Protein AF-A0A3S0DVM4-F1 (afdb_monomer_lite)

Structure (mmCIF, N/CA/C/O backbone):
data_AF-A0A3S0DVM4-F1
#
_entry.id   AF-A0A3S0DVM4-F1
#
loop_
_atom_site.group_PDB
_atom_site.id
_atom_site.type_symbol
_atom_site.label_atom_id
_atom_site.label_alt_id
_atom_site.label_comp_id
_atom_site.label_asym_id
_atom_site.label_entity_id
_atom_site.label_seq_id
_atom_site.pdbx_PDB_ins_code
_atom_site.Cartn_x
_atom_site.Cartn_y
_atom_site.Cartn_z
_atom_site.occupancy
_atom_site.B_iso_or_equiv
_atom_site.auth_seq_id
_atom_site.auth_comp_id
_atom_site.auth_asym_id
_atom_site.auth_atom_id
_atom_site.pdbx_PDB_model_num
ATOM 1 N N . MET A 1 1 ? -3.090 -34.078 31.262 1.00 52.06 1 MET A N 1
ATOM 2 C CA . MET A 1 1 ? -3.295 -32.691 30.788 1.00 52.06 1 MET A CA 1
ATOM 3 C C . MET A 1 1 ? -1.964 -31.958 30.829 1.00 52.06 1 MET A C 1
ATOM 5 O O . MET A 1 1 ? -1.206 -32.226 31.756 1.00 52.06 1 MET A O 1
ATOM 9 N N . PRO A 1 2 ? -1.652 -31.088 29.853 1.00 58.09 2 PRO A N 1
ATOM 10 C CA . PRO A 1 2 ? -0.469 -30.238 29.939 1.00 58.09 2 PRO A CA 1
ATOM 11 C C . PRO A 1 2 ? -0.528 -29.390 31.219 1.00 58.09 2 PRO A C 1
ATOM 13 O O . PRO A 1 2 ? -1.604 -28.948 31.618 1.00 58.09 2 PRO A O 1
ATOM 16 N N . GLY A 1 3 ? 0.613 -29.221 31.893 1.00 70.75 3 GLY A N 1
ATOM 17 C CA . GLY A 1 3 ? 0.676 -28.498 33.165 1.00 70.75 3 GLY A CA 1
ATOM 18 C C . GLY A 1 3 ? 0.187 -27.047 33.032 1.00 70.75 3 GLY A C 1
ATOM 19 O O . GLY A 1 3 ? 0.315 -26.465 31.952 1.00 70.75 3 GLY A O 1
ATOM 20 N N . PRO A 1 4 ? -0.329 -26.435 34.113 1.00 63.97 4 PRO A N 1
ATOM 21 C CA . PRO A 1 4 ? -1.021 -25.139 34.072 1.00 63.97 4 PRO A CA 1
ATOM 22 C C . PRO A 1 4 ? -0.189 -23.986 33.481 1.00 63.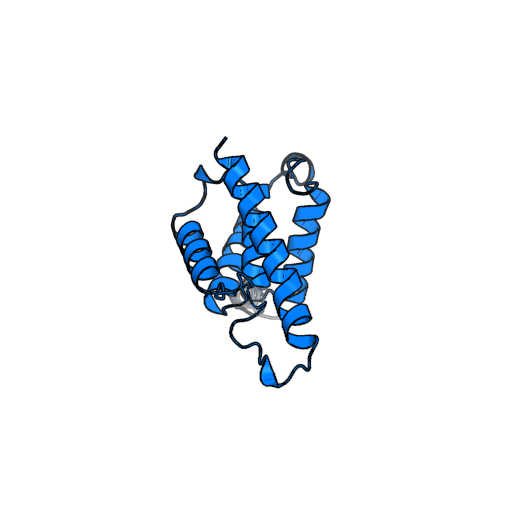97 4 PRO A C 1
ATOM 24 O O . PRO A 1 4 ? -0.753 -23.034 32.956 1.00 63.97 4 PRO A O 1
ATOM 27 N N . GLY A 1 5 ? 1.144 -24.088 33.475 1.00 77.00 5 GLY A N 1
ATOM 28 C CA . GLY A 1 5 ? 2.029 -23.093 32.857 1.00 77.00 5 GLY A CA 1
ATOM 29 C C . GLY A 1 5 ? 2.385 -23.338 31.385 1.00 77.00 5 GLY A C 1
ATOM 30 O O . GLY A 1 5 ? 3.075 -22.507 30.798 1.00 77.00 5 GLY A O 1
ATOM 31 N N . LEU A 1 6 ? 1.993 -24.466 30.782 1.00 78.19 6 LEU A N 1
ATOM 32 C CA . LEU A 1 6 ? 2.368 -24.791 29.399 1.00 78.19 6 LEU A CA 1
ATOM 33 C C . LEU A 1 6 ? 1.533 -23.992 28.395 1.00 78.19 6 LEU A C 1
ATOM 35 O O . LEU A 1 6 ? 2.090 -23.460 27.445 1.00 78.19 6 LEU A O 1
ATOM 39 N N . VAL A 1 7 ? 0.224 -23.865 28.631 1.00 74.12 7 VAL A N 1
ATOM 40 C CA . VAL A 1 7 ? -0.685 -23.083 27.775 1.00 74.12 7 VAL A CA 1
ATOM 41 C C . VAL A 1 7 ? -0.303 -21.602 27.803 1.00 74.12 7 VAL A C 1
ATOM 43 O O . VAL A 1 7 ? -0.173 -20.974 26.757 1.00 74.12 7 VAL A O 1
ATOM 46 N N . GLU A 1 8 ? -0.009 -21.062 28.988 1.00 77.12 8 GLU A N 1
ATOM 47 C CA . GLU A 1 8 ? 0.449 -19.677 29.134 1.00 77.12 8 GLU A CA 1
ATOM 48 C C . GLU A 1 8 ? 1.759 -19.414 28.372 1.00 77.12 8 GLU A C 1
ATOM 50 O O . GLU A 1 8 ? 1.900 -18.394 27.699 1.00 77.12 8 GLU A O 1
ATOM 55 N N . ARG A 1 9 ? 2.719 -20.346 28.432 1.00 80.06 9 ARG A N 1
ATOM 56 C CA . ARG A 1 9 ? 3.974 -20.238 27.672 1.00 80.06 9 ARG A CA 1
ATOM 57 C C . ARG A 1 9 ? 3.759 -20.442 26.182 1.00 80.06 9 ARG A C 1
ATOM 59 O O . ARG A 1 9 ? 4.394 -19.738 25.406 1.00 80.06 9 ARG A O 1
ATOM 66 N N . ALA A 1 10 ? 2.862 -21.344 25.787 1.00 76.25 10 ALA A N 1
ATOM 67 C CA . ALA A 1 10 ? 2.524 -21.588 24.392 1.00 76.25 10 ALA A CA 1
ATOM 68 C C . ALA A 1 10 ? 2.063 -20.289 23.724 1.00 76.25 10 ALA A C 1
ATOM 70 O O . ALA A 1 10 ? 2.654 -19.917 22.716 1.00 76.25 10 ALA A O 1
ATOM 71 N N . HIS A 1 11 ? 1.167 -19.513 24.347 1.00 68.38 11 HIS A N 1
ATOM 72 C CA . HIS A 1 11 ? 0.736 -18.190 23.856 1.00 68.38 11 HIS A CA 1
ATOM 73 C C . HIS A 1 11 ? 1.858 -17.146 23.700 1.00 68.38 11 HIS A C 1
ATOM 75 O O . HIS A 1 11 ? 1.673 -16.141 23.014 1.00 68.38 11 HIS A O 1
ATOM 81 N N . ARG A 1 12 ? 3.029 -17.368 24.307 1.00 68.12 12 ARG A N 1
ATOM 82 C CA . ARG A 1 12 ? 4.223 -16.522 24.139 1.00 68.12 12 ARG A CA 1
ATOM 83 C C . ARG A 1 12 ? 5.145 -17.006 23.016 1.00 68.12 12 ARG A C 1
ATOM 85 O O . ARG A 1 12 ? 6.099 -16.311 22.678 1.00 68.12 12 ARG A O 1
ATOM 92 N N . THR A 1 13 ? 4.889 -18.183 22.449 1.00 63.53 13 THR A N 1
ATOM 93 C CA . THR A 1 13 ? 5.658 -18.740 21.331 1.00 63.53 13 THR A CA 1
ATOM 94 C C . THR A 1 13 ? 5.077 -18.333 19.983 1.00 63.53 13 THR A C 1
ATOM 96 O O . THR A 1 13 ? 3.887 -18.041 19.855 1.00 63.53 13 THR A O 1
ATOM 99 N N . PHE A 1 14 ? 5.927 -18.375 18.956 1.00 55.72 14 PHE A N 1
ATOM 100 C CA . PHE A 1 14 ? 5.541 -18.117 17.574 1.00 55.72 14 PHE A CA 1
ATOM 101 C C . PHE A 1 14 ? 4.368 -19.005 17.101 1.00 55.72 14 PHE A C 1
ATOM 103 O O . PHE A 1 14 ? 3.487 -18.531 16.398 1.00 55.72 14 PHE A O 1
ATOM 110 N N . ALA A 1 15 ? 4.292 -20.255 17.575 1.00 58.78 15 ALA A N 1
ATOM 111 C CA . ALA A 1 15 ? 3.276 -21.237 17.180 1.00 58.78 15 ALA A CA 1
ATOM 112 C C . ALA A 1 15 ? 1.832 -20.908 17.621 1.00 58.78 15 ALA A C 1
ATOM 114 O O . ALA A 1 15 ? 0.891 -21.487 17.089 1.00 58.78 15 ALA A O 1
ATOM 115 N N . PHE A 1 16 ? 1.647 -20.011 18.596 1.00 58.38 16 PHE A N 1
ATOM 116 C CA . PHE A 1 16 ? 0.327 -19.601 19.111 1.00 58.38 16 PHE A CA 1
ATOM 117 C C . PHE A 1 16 ? 0.101 -18.086 19.063 1.00 58.38 16 PHE A C 1
ATOM 119 O O . PHE A 1 16 ? -0.970 -17.611 19.453 1.00 58.38 16 PHE A O 1
ATOM 126 N N . ARG A 1 17 ? 1.078 -17.310 18.582 1.00 56.56 17 ARG A N 1
ATOM 127 C CA . ARG A 1 17 ? 0.801 -15.960 18.100 1.00 56.56 17 ARG A CA 1
ATOM 128 C C . ARG A 1 17 ? 0.103 -16.108 16.753 1.00 56.56 17 ARG A C 1
ATOM 130 O O . ARG A 1 17 ? 0.616 -16.794 15.876 1.00 56.56 17 ARG A O 1
ATOM 137 N N . ALA A 1 18 ? -1.060 -15.472 16.591 1.00 54.53 18 ALA A N 1
ATOM 138 C CA . ALA A 1 18 ? -1.596 -15.247 15.253 1.00 54.53 18 ALA A CA 1
ATOM 139 C C . ALA A 1 18 ? -0.464 -14.623 14.420 1.00 54.53 18 ALA A C 1
ATOM 141 O O . ALA A 1 18 ? 0.209 -13.728 14.952 1.00 54.53 18 ALA A O 1
ATOM 142 N N . PRO A 1 19 ? -0.192 -15.124 13.203 1.00 57.00 19 PRO A N 1
ATOM 143 C CA . PRO A 1 19 ? 0.933 -14.641 12.429 1.00 57.00 19 PRO A CA 1
ATOM 144 C C . PRO A 1 19 ? 0.835 -13.121 12.334 1.00 57.00 19 PRO A C 1
ATOM 146 O O . PRO A 1 19 ? -0.213 -12.578 11.980 1.00 57.00 19 PRO A O 1
ATOM 149 N N . GLY A 1 20 ? 1.898 -12.437 12.757 1.00 57.47 20 GLY A N 1
ATOM 150 C CA . GLY A 1 20 ? 1.983 -10.997 12.575 1.00 57.47 20 GLY A CA 1
ATOM 151 C C . GLY A 1 20 ? 1.955 -10.659 11.080 1.00 57.47 20 GLY A C 1
ATOM 152 O O . GLY A 1 20 ? 2.086 -11.556 10.244 1.00 57.47 20 GLY A O 1
ATOM 153 N N . PRO A 1 21 ? 1.849 -9.376 10.721 1.00 57.81 21 PRO A N 1
ATOM 154 C CA . PRO A 1 21 ? 1.922 -8.928 9.328 1.00 57.81 21 PRO A CA 1
ATOM 155 C C . PRO A 1 21 ? 3.153 -9.439 8.548 1.00 57.81 21 PRO A C 1
ATOM 157 O O . PRO A 1 21 ? 3.146 -9.454 7.326 1.00 57.81 21 PRO A O 1
ATOM 160 N N . ASP A 1 22 ? 4.198 -9.900 9.240 1.00 55.09 22 ASP A N 1
ATOM 161 C CA . ASP A 1 22 ? 5.391 -10.525 8.654 1.00 55.09 22 ASP A CA 1
ATOM 162 C C . ASP A 1 22 ? 5.111 -11.857 7.916 1.00 55.09 22 ASP A C 1
ATOM 164 O O . ASP A 1 22 ? 5.976 -12.360 7.205 1.00 55.09 22 ASP A O 1
ATOM 168 N N . TYR A 1 23 ? 3.917 -12.439 8.082 1.00 64.25 23 TYR A N 1
ATOM 169 C CA . TYR A 1 23 ? 3.472 -13.690 7.439 1.00 64.25 23 TYR A CA 1
ATOM 170 C C . TYR A 1 23 ? 2.428 -13.461 6.349 1.00 64.25 23 TYR A C 1
ATOM 172 O O . TYR A 1 23 ? 1.782 -14.403 5.887 1.00 64.25 23 TYR A O 1
ATOM 180 N N . LEU A 1 24 ? 2.221 -12.203 5.981 1.00 72.19 24 LEU A N 1
ATOM 181 C CA . LEU A 1 24 ? 1.256 -11.811 4.979 1.00 72.19 24 LEU A CA 1
ATOM 182 C C . LEU A 1 24 ? 1.863 -12.098 3.605 1.00 72.19 24 LEU A C 1
ATOM 184 O O . LEU A 1 24 ? 2.785 -11.413 3.162 1.00 72.19 24 LEU A O 1
ATOM 188 N N . ASP A 1 25 ? 1.393 -13.167 2.966 1.00 80.88 25 ASP A N 1
ATOM 189 C CA . ASP A 1 25 ? 1.788 -13.462 1.595 1.00 80.88 25 ASP A CA 1
ATOM 190 C C . ASP A 1 25 ? 1.200 -12.428 0.618 1.00 80.88 25 ASP A C 1
ATOM 192 O O . ASP A 1 25 ? 0.318 -11.631 0.956 1.00 80.88 25 ASP A O 1
ATOM 196 N N . ALA A 1 26 ? 1.717 -12.422 -0.611 1.00 84.38 26 ALA A N 1
ATOM 197 C CA . ALA A 1 26 ? 1.288 -11.478 -1.638 1.00 84.38 26 ALA A CA 1
ATOM 198 C C . ALA A 1 26 ? -0.226 -11.561 -1.905 1.00 84.38 26 ALA A C 1
ATOM 200 O O . ALA A 1 26 ? -0.882 -10.535 -2.059 1.00 84.38 26 ALA A O 1
ATOM 201 N N . ALA A 1 27 ? -0.807 -12.765 -1.903 1.00 86.00 27 ALA A N 1
ATOM 202 C CA . ALA A 1 27 ? -2.231 -12.960 -2.161 1.00 86.00 27 ALA A CA 1
ATOM 203 C C . ALA A 1 27 ? -3.108 -12.344 -1.057 1.00 86.00 27 ALA A C 1
ATOM 205 O O . ALA A 1 27 ? -4.100 -11.672 -1.347 1.00 86.00 27 ALA A O 1
ATOM 206 N N . ALA A 1 28 ? -2.726 -12.524 0.208 1.00 86.88 28 ALA A N 1
ATOM 207 C CA . ALA A 1 28 ? -3.374 -11.881 1.339 1.00 86.88 28 ALA A CA 1
ATOM 208 C C . ALA A 1 28 ? -3.227 -10.355 1.268 1.00 86.88 28 ALA A C 1
ATOM 210 O O . ALA A 1 28 ? -4.200 -9.643 1.530 1.00 86.88 28 ALA A O 1
ATOM 211 N N . ALA A 1 29 ? -2.053 -9.854 0.867 1.00 90.25 29 ALA A N 1
ATOM 212 C CA . ALA A 1 29 ? -1.810 -8.423 0.701 1.00 90.25 29 ALA A CA 1
ATOM 213 C C . ALA A 1 29 ? -2.746 -7.820 -0.348 1.00 90.25 29 ALA A C 1
ATOM 215 O O . ALA A 1 29 ? -3.472 -6.887 -0.012 1.00 90.25 29 ALA A O 1
ATOM 216 N N . TYR A 1 30 ? -2.828 -8.419 -1.541 1.00 92.31 30 TYR A N 1
ATOM 217 C CA . TYR A 1 30 ? -3.771 -8.008 -2.587 1.00 92.31 30 TYR A CA 1
ATOM 218 C C . TYR A 1 30 ? -5.224 -8.043 -2.106 1.00 92.31 30 TYR A C 1
ATOM 220 O O . TYR A 1 30 ? -6.007 -7.128 -2.354 1.00 92.31 30 TYR A O 1
ATOM 228 N N . SER A 1 31 ? -5.617 -9.092 -1.376 1.00 92.50 31 SER A N 1
ATOM 229 C CA . SER A 1 31 ? -6.977 -9.172 -0.839 1.00 92.50 31 SER A CA 1
ATOM 230 C C . SER A 1 31 ? -7.274 -8.022 0.127 1.00 92.50 31 SER A C 1
ATOM 232 O O . SER A 1 31 ? -8.385 -7.486 0.119 1.00 92.50 31 SER A O 1
ATOM 234 N N . ILE A 1 32 ? -6.314 -7.649 0.974 1.00 91.19 32 ILE A N 1
ATOM 235 C CA . ILE A 1 32 ? -6.461 -6.564 1.947 1.00 91.19 32 ILE A CA 1
ATOM 236 C C . ILE A 1 32 ? -6.508 -5.210 1.245 1.00 91.19 32 ILE A C 1
ATOM 238 O O . ILE A 1 32 ? -7.417 -4.423 1.522 1.00 91.19 32 ILE A O 1
ATOM 242 N N . THR A 1 33 ? -5.575 -4.943 0.332 1.00 95.25 33 THR A N 1
ATOM 243 C CA . THR A 1 33 ? -5.493 -3.667 -0.383 1.00 95.25 33 THR A CA 1
ATOM 244 C C . THR A 1 33 ? -6.748 -3.432 -1.211 1.00 95.25 33 THR A C 1
ATOM 246 O O . THR A 1 33 ? -7.409 -2.405 -1.048 1.00 95.25 33 THR A O 1
ATOM 249 N N . HIS A 1 34 ? -7.182 -4.425 -1.990 1.00 94.56 34 HIS A N 1
ATOM 250 C CA . HIS A 1 34 ? -8.429 -4.349 -2.745 1.00 94.56 34 HIS A CA 1
ATOM 251 C C . HIS A 1 34 ? -9.629 -4.114 -1.822 1.00 94.56 34 HIS A C 1
ATOM 253 O O . HIS A 1 34 ? -10.448 -3.236 -2.087 1.00 94.56 34 HIS A O 1
ATOM 259 N N . THR A 1 35 ? -9.727 -4.831 -0.699 1.00 94.25 35 THR A N 1
ATOM 260 C CA . THR A 1 35 ? -10.833 -4.635 0.253 1.00 94.25 35 THR A CA 1
ATOM 261 C C . THR A 1 35 ? -10.876 -3.200 0.785 1.00 94.25 35 THR A C 1
ATOM 263 O O . THR A 1 35 ? -11.945 -2.588 0.802 1.00 94.25 35 THR A O 1
ATOM 266 N N . ILE A 1 36 ? -9.731 -2.635 1.183 1.00 94.38 36 ILE A N 1
ATOM 267 C CA . ILE A 1 36 ? -9.639 -1.250 1.667 1.00 94.38 36 ILE A CA 1
ATOM 268 C C . ILE A 1 36 ? -10.057 -0.269 0.567 1.00 94.38 36 ILE A C 1
ATOM 270 O O . ILE A 1 36 ? -10.891 0.606 0.817 1.00 94.38 36 ILE A O 1
ATOM 274 N N . LEU A 1 37 ? -9.525 -0.419 -0.648 1.00 93.38 37 LEU A N 1
ATOM 275 C CA . LEU A 1 37 ? -9.824 0.469 -1.774 1.00 93.38 37 LEU A CA 1
ATOM 276 C C . LEU A 1 37 ? -11.307 0.417 -2.162 1.00 93.38 37 LEU A C 1
ATOM 278 O O . LEU A 1 37 ? -11.946 1.462 -2.254 1.00 93.38 37 LEU A O 1
ATOM 282 N N . TYR A 1 38 ? -11.905 -0.768 -2.297 1.00 93.44 38 TYR A N 1
ATOM 283 C CA . TYR A 1 38 ? -13.316 -0.886 -2.678 1.00 93.44 38 TYR A CA 1
ATOM 284 C C . TYR A 1 38 ? -14.279 -0.430 -1.576 1.00 93.44 38 TYR A C 1
ATOM 286 O O . TYR A 1 38 ? -15.244 0.282 -1.864 1.00 93.44 38 TYR A O 1
ATOM 294 N N . LEU A 1 39 ? -14.034 -0.788 -0.309 1.00 93.00 39 LEU A N 1
ATOM 295 C CA . LEU A 1 39 ? -14.909 -0.368 0.796 1.00 93.00 39 LEU A CA 1
ATOM 296 C C . LEU A 1 39 ? -14.858 1.142 1.033 1.00 93.00 39 LEU A C 1
ATOM 298 O O . LEU A 1 39 ? -15.874 1.746 1.383 1.00 93.00 39 LEU A O 1
ATOM 302 N N . SER A 1 40 ? -13.685 1.746 0.839 1.00 91.19 40 SER A N 1
ATOM 303 C CA . SER A 1 40 ? -13.496 3.190 0.974 1.00 91.19 40 SER A CA 1
ATOM 304 C C . SER A 1 40 ? -13.898 3.970 -0.270 1.00 91.19 40 SER A C 1
ATOM 306 O O . SER A 1 40 ? -13.846 5.196 -0.239 1.00 91.19 40 SER A O 1
ATOM 308 N N . ASP A 1 41 ? -14.287 3.295 -1.358 1.00 91.75 41 ASP A N 1
ATOM 309 C CA . ASP A 1 41 ? -14.542 3.940 -2.646 1.00 91.75 41 ASP A CA 1
ATOM 310 C C . ASP A 1 41 ? -13.346 4.788 -3.094 1.00 91.75 41 ASP A C 1
ATOM 312 O O . ASP A 1 41 ? -13.459 5.990 -3.337 1.00 91.75 41 ASP A O 1
ATOM 316 N N . PHE A 1 42 ? -12.172 4.150 -3.070 1.00 90.19 42 PHE A N 1
ATOM 317 C CA . PHE A 1 42 ? -10.868 4.743 -3.352 1.00 90.19 42 PHE A CA 1
ATOM 318 C C . PHE A 1 42 ? -10.609 6.019 -2.533 1.00 90.19 42 PHE A C 1
ATOM 320 O O . PHE A 1 42 ? -10.111 7.019 -3.041 1.00 90.19 42 PHE A O 1
ATOM 327 N N . GLY A 1 43 ? -10.972 5.989 -1.246 1.00 88.62 43 GLY A N 1
ATOM 328 C CA . GLY A 1 43 ? -10.795 7.106 -0.313 1.00 88.62 43 GLY A CA 1
ATOM 329 C C . GLY A 1 43 ? -11.943 8.114 -0.259 1.00 88.62 43 GLY A C 1
ATOM 330 O O . GLY A 1 43 ? -11.950 8.966 0.627 1.00 88.62 43 GLY A O 1
ATOM 331 N N . ARG A 1 44 ? -12.960 8.010 -1.126 1.00 89.25 44 ARG A N 1
ATOM 332 C CA . ARG A 1 44 ? -14.124 8.915 -1.101 1.00 89.25 44 ARG A CA 1
ATOM 333 C C . ARG A 1 44 ? -15.003 8.732 0.142 1.00 89.25 44 ARG A C 1
ATOM 335 O O . ARG A 1 44 ? -15.728 9.649 0.526 1.00 89.25 44 ARG A O 1
ATOM 342 N N . ARG A 1 45 ? -14.983 7.548 0.760 1.00 88.38 45 ARG A N 1
ATOM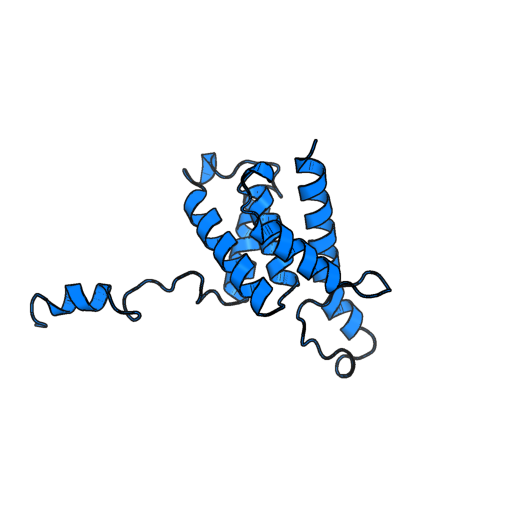 343 C CA . ARG A 1 45 ? -15.769 7.192 1.949 1.00 88.38 45 ARG A CA 1
ATOM 344 C C . ARG A 1 45 ? -14.847 6.802 3.112 1.00 88.38 45 ARG A C 1
ATOM 346 O O . ARG A 1 45 ? -14.063 5.864 2.974 1.00 88.38 45 ARG A O 1
ATOM 353 N N . PRO A 1 46 ? -14.960 7.453 4.287 1.00 86.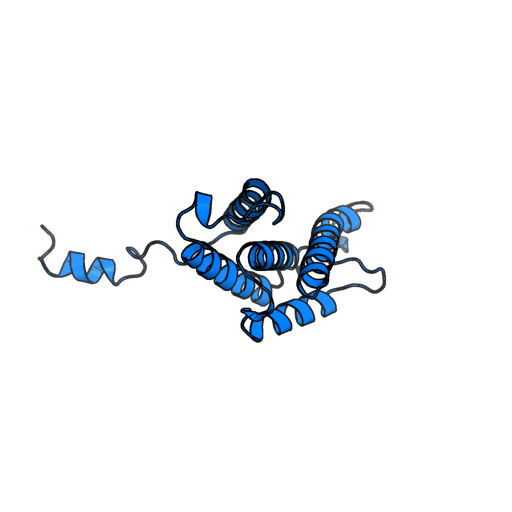69 46 PRO A N 1
ATOM 354 C CA . PRO A 1 46 ? -14.144 7.093 5.440 1.00 86.69 46 PRO A CA 1
ATOM 355 C C . PRO A 1 46 ? -14.531 5.706 5.968 1.00 86.69 46 PRO A C 1
ATOM 357 O O . PRO A 1 46 ? -15.710 5.403 6.153 1.00 86.69 46 PRO A O 1
ATOM 360 N N . LEU A 1 47 ? -13.530 4.877 6.272 1.00 87.62 47 LEU A N 1
ATOM 361 C CA . LEU A 1 47 ? -13.744 3.516 6.783 1.00 87.62 47 LEU A CA 1
ATOM 362 C C . LEU A 1 47 ? -14.010 3.455 8.291 1.00 87.62 47 LEU A C 1
ATOM 364 O O . LEU A 1 47 ? -14.616 2.498 8.767 1.00 87.62 47 LEU A O 1
ATOM 368 N N . GLY A 1 48 ? -13.593 4.476 9.046 1.00 84.06 48 GLY A N 1
ATOM 369 C CA . GLY A 1 48 ? -13.782 4.543 10.500 1.00 84.06 48 GLY A CA 1
ATOM 370 C C . GLY A 1 48 ? -15.228 4.284 10.949 1.00 84.06 48 GLY A C 1
ATOM 371 O O . GLY A 1 48 ? -15.431 3.410 11.786 1.00 84.06 48 GLY A O 1
ATOM 372 N N . PRO A 1 49 ? -16.241 4.957 10.369 1.00 82.88 49 PRO A N 1
ATOM 373 C CA . PRO A 1 49 ? -17.648 4.716 10.702 1.00 82.88 49 PRO A CA 1
ATOM 374 C C . PRO A 1 49 ? -18.151 3.301 10.385 1.00 82.88 49 PRO A C 1
ATOM 376 O O . PRO A 1 49 ? -19.049 2.814 11.063 1.00 82.88 49 PRO A O 1
ATOM 379 N N . VAL A 1 50 ? -17.584 2.639 9.370 1.00 80.25 50 VAL A N 1
ATOM 380 C CA . VAL A 1 50 ? -17.991 1.287 8.946 1.00 80.25 50 VAL A CA 1
ATOM 381 C C . VAL A 1 50 ? -17.351 0.215 9.831 1.00 80.25 50 VAL A C 1
ATOM 383 O O . VAL A 1 50 ? -17.985 -0.783 10.156 1.00 80.25 50 VAL A O 1
ATOM 386 N N . LEU A 1 51 ? -16.095 0.423 10.231 1.00 81.12 51 LEU A N 1
ATOM 387 C CA . LEU A 1 51 ? -15.279 -0.579 10.924 1.00 81.12 51 LEU A CA 1
ATOM 388 C C . LEU A 1 51 ? -15.120 -0.311 12.430 1.00 81.12 51 LEU A C 1
ATOM 390 O O . LEU A 1 51 ? -14.498 -1.100 13.139 1.00 81.12 51 LEU A O 1
ATOM 394 N N . GLY A 1 52 ? -15.624 0.819 12.929 1.00 83.25 52 GLY A N 1
ATOM 395 C CA . GLY A 1 52 ? -15.457 1.294 14.306 1.00 83.25 52 GLY A CA 1
ATOM 396 C C . GLY A 1 52 ? -14.058 1.846 14.613 1.00 83.25 52 GLY A C 1
ATOM 397 O O . GLY A 1 52 ? -13.927 2.830 15.337 1.00 83.25 52 GLY A O 1
ATOM 398 N N . SER A 1 53 ? -13.000 1.252 14.052 1.00 86.00 53 SER A N 1
ATOM 399 C CA . SER A 1 53 ? -11.624 1.752 14.127 1.00 86.00 53 SER A CA 1
ATOM 400 C C . SER A 1 53 ? -10.793 1.269 12.939 1.00 86.00 53 SER A C 1
ATOM 402 O O . SER A 1 53 ? -10.919 0.127 12.506 1.00 86.00 53 SER A O 1
ATOM 404 N N . VAL A 1 54 ? -9.892 2.127 12.455 1.00 91.94 54 VAL A N 1
ATOM 405 C CA . VAL A 1 54 ? -8.936 1.800 11.384 1.00 91.94 54 VAL A CA 1
ATOM 406 C C . VAL A 1 54 ? -7.523 1.515 11.898 1.00 91.94 54 VAL A C 1
ATOM 408 O O . VAL A 1 54 ? -6.663 1.150 11.108 1.00 91.94 54 VAL A O 1
ATOM 411 N N . ASN A 1 55 ? -7.261 1.630 13.204 1.00 90.25 55 ASN A N 1
ATOM 412 C CA . ASN A 1 55 ? -5.893 1.552 13.740 1.00 90.25 55 ASN A CA 1
ATOM 413 C C . ASN A 1 55 ? -5.217 0.211 13.436 1.00 90.25 55 ASN A C 1
ATOM 415 O O . ASN A 1 55 ? -4.074 0.186 13.004 1.00 90.25 55 ASN A O 1
ATOM 419 N N . ARG A 1 56 ? -5.952 -0.902 13.557 1.00 86.75 56 ARG A N 1
ATOM 420 C CA . ARG A 1 56 ? -5.411 -2.221 13.193 1.00 86.75 56 ARG A CA 1
ATOM 421 C C . ARG A 1 56 ? -5.105 -2.344 11.701 1.00 86.75 56 ARG A C 1
ATOM 423 O O . ARG A 1 56 ? -4.160 -3.033 11.345 1.00 86.75 56 ARG A O 1
ATOM 430 N N . LEU A 1 57 ? -5.899 -1.703 10.839 1.00 90.81 57 LEU A N 1
ATOM 431 C CA . LEU A 1 57 ? -5.621 -1.668 9.401 1.00 90.81 57 LEU A CA 1
ATOM 432 C C . LEU A 1 57 ? -4.397 -0.806 9.103 1.00 90.81 57 LEU A C 1
ATOM 434 O O . LEU A 1 57 ? -3.608 -1.174 8.246 1.00 90.81 57 LEU A O 1
ATOM 438 N N . ILE A 1 58 ? -4.212 0.298 9.830 1.00 93.38 58 ILE A N 1
ATOM 439 C CA . ILE A 1 58 ? -3.003 1.121 9.737 1.00 93.38 58 ILE A CA 1
ATOM 440 C C . ILE A 1 58 ? -1.773 0.299 10.123 1.00 93.38 58 ILE A C 1
ATOM 442 O O . ILE A 1 58 ? -0.839 0.249 9.335 1.00 93.38 58 ILE A O 1
ATOM 446 N N . ASP A 1 59 ? -1.794 -0.400 11.261 1.00 90.75 59 ASP A N 1
ATOM 447 C CA . ASP A 1 59 ? -0.667 -1.236 11.700 1.00 90.75 59 ASP A CA 1
ATOM 448 C C . ASP A 1 59 ? -0.337 -2.335 10.671 1.00 90.75 59 ASP A C 1
ATOM 450 O O . ASP A 1 59 ? 0.827 -2.609 10.376 1.00 90.75 59 ASP A O 1
ATOM 454 N N . LEU A 1 60 ? -1.376 -2.952 10.098 1.00 90.56 60 LEU A N 1
ATOM 455 C CA . LEU A 1 60 ? -1.253 -3.989 9.074 1.00 90.56 60 LEU A CA 1
ATOM 456 C C . LEU A 1 60 ? -0.658 -3.449 7.768 1.00 90.56 60 LEU A C 1
ATOM 458 O O . LEU A 1 60 ? 0.237 -4.065 7.187 1.00 90.56 60 LEU A O 1
ATOM 462 N N . VAL A 1 61 ? -1.149 -2.295 7.312 1.00 94.06 61 VAL A N 1
ATOM 463 C CA . VAL A 1 61 ? -0.663 -1.627 6.103 1.00 94.06 61 VAL A CA 1
ATOM 464 C C . VAL A 1 61 ? 0.762 -1.125 6.311 1.00 94.06 61 VAL A C 1
ATOM 466 O O . VAL A 1 61 ? 1.597 -1.350 5.443 1.00 94.06 61 VAL A O 1
ATOM 469 N N . ASP A 1 62 ? 1.087 -0.530 7.459 1.00 94.06 62 ASP A N 1
ATOM 470 C CA . ASP A 1 62 ? 2.439 -0.046 7.756 1.00 94.06 62 ASP A CA 1
ATOM 471 C C . ASP A 1 62 ? 3.459 -1.189 7.725 1.00 94.06 62 ASP A C 1
ATOM 473 O O . ASP A 1 62 ? 4.531 -1.061 7.128 1.00 94.06 62 ASP A O 1
ATOM 477 N N . ALA A 1 63 ? 3.112 -2.339 8.299 1.00 91.75 63 ALA A N 1
ATOM 478 C CA . ALA A 1 63 ? 3.973 -3.508 8.228 1.00 91.75 63 ALA A CA 1
ATOM 479 C C . ALA A 1 63 ? 4.086 -4.069 6.797 1.00 91.75 63 ALA A C 1
ATOM 481 O O . ALA A 1 63 ? 5.180 -4.446 6.379 1.00 91.75 63 ALA A O 1
ATOM 482 N N . SER A 1 64 ? 3.003 -4.037 6.013 1.00 92.38 64 SER A N 1
ATOM 483 C CA . SER A 1 64 ? 3.025 -4.415 4.590 1.00 92.38 64 SER A CA 1
ATOM 484 C C . SER A 1 64 ? 3.955 -3.504 3.779 1.00 92.38 64 SER A C 1
ATOM 486 O O . SER A 1 64 ? 4.784 -3.998 3.015 1.00 92.38 64 SER A O 1
ATOM 488 N N . VAL A 1 65 ? 3.908 -2.183 4.004 1.00 95.06 65 VAL A N 1
ATOM 489 C CA . VAL A 1 65 ? 4.824 -1.218 3.369 1.00 95.06 65 VAL A CA 1
ATOM 490 C C . VAL A 1 65 ? 6.275 -1.582 3.677 1.00 95.06 65 VAL A C 1
ATOM 492 O O . VAL A 1 65 ? 7.093 -1.642 2.763 1.00 95.06 65 VAL A O 1
ATOM 495 N N . VAL A 1 66 ? 6.614 -1.878 4.936 1.00 94.00 66 VAL A N 1
ATOM 496 C CA . VAL A 1 66 ? 7.984 -2.275 5.304 1.00 94.00 66 VAL A CA 1
ATOM 497 C C . VAL A 1 66 ? 8.396 -3.581 4.616 1.00 94.00 66 VAL A C 1
ATOM 499 O O . VAL A 1 66 ? 9.500 -3.656 4.070 1.00 94.00 66 VAL A O 1
ATOM 502 N N . THR A 1 67 ? 7.530 -4.594 4.603 1.00 91.56 67 THR A N 1
ATOM 503 C CA . THR A 1 67 ? 7.801 -5.896 3.973 1.00 91.56 67 THR A CA 1
ATOM 504 C C . THR A 1 67 ? 8.053 -5.763 2.471 1.00 91.56 67 THR A C 1
ATOM 506 O O . THR A 1 67 ? 9.066 -6.258 1.960 1.00 91.56 67 THR A O 1
ATOM 509 N N . PHE A 1 68 ? 7.185 -5.048 1.756 1.00 92.56 68 PHE A N 1
ATOM 510 C CA . PHE A 1 68 ? 7.281 -4.908 0.302 1.00 92.56 68 PHE A CA 1
ATOM 511 C C . PHE A 1 68 ? 8.356 -3.918 -0.136 1.00 92.56 68 PHE A C 1
ATOM 513 O O . PHE A 1 68 ? 9.034 -4.141 -1.139 1.00 92.56 68 PHE A O 1
ATOM 520 N N . TRP A 1 69 ? 8.631 -2.895 0.676 1.00 94.88 69 TRP A N 1
ATOM 521 C CA . TRP A 1 69 ? 9.779 -2.022 0.456 1.00 94.88 69 TRP A CA 1
ATOM 522 C C . TRP A 1 69 ? 11.104 -2.782 0.561 1.00 94.88 69 TRP A C 1
ATOM 524 O O . TRP A 1 69 ? 11.987 -2.617 -0.284 1.00 94.88 69 TRP A O 1
ATOM 534 N N . ARG A 1 70 ? 11.246 -3.656 1.566 1.00 92.62 70 ARG A N 1
ATOM 535 C CA . ARG A 1 70 ? 12.476 -4.435 1.770 1.00 92.62 70 ARG A CA 1
ATOM 536 C C . ARG A 1 70 ? 12.682 -5.526 0.724 1.00 92.62 70 ARG A C 1
ATOM 538 O O . ARG A 1 70 ? 13.825 -5.754 0.338 1.00 92.62 70 ARG A O 1
ATOM 545 N N . SER A 1 71 ? 11.611 -6.180 0.279 1.00 90.38 71 SER A N 1
ATOM 546 C CA . SER A 1 71 ? 11.676 -7.201 -0.779 1.00 90.38 71 SER A CA 1
ATOM 547 C C . SER A 1 71 ? 11.798 -6.608 -2.185 1.00 90.38 71 SER A C 1
ATOM 549 O O . SER A 1 71 ? 12.244 -7.296 -3.093 1.00 90.38 71 SER A O 1
ATOM 551 N N . GLY A 1 72 ? 11.476 -5.322 -2.373 1.00 92.56 72 GLY A N 1
ATOM 552 C CA . GLY A 1 72 ? 11.451 -4.709 -3.702 1.00 92.56 72 GLY A CA 1
ATOM 553 C C . GLY A 1 72 ? 10.221 -5.114 -4.515 1.00 92.56 72 GLY A C 1
ATOM 554 O O . GLY A 1 72 ? 10.280 -5.123 -5.742 1.00 92.56 72 GLY A O 1
ATOM 555 N N . HIS A 1 73 ? 9.119 -5.446 -3.840 1.00 93.62 73 HIS A N 1
ATOM 556 C CA . HIS A 1 73 ? 7.831 -5.728 -4.461 1.00 93.62 73 HIS A CA 1
ATOM 557 C C . HIS A 1 73 ? 7.075 -4.406 -4.665 1.00 93.62 73 HIS A C 1
ATOM 559 O O . HIS A 1 73 ? 6.245 -3.997 -3.852 1.00 93.62 73 HIS A O 1
ATOM 565 N N . TRP A 1 74 ? 7.430 -3.683 -5.726 1.00 95.12 74 TRP A N 1
ATOM 566 C CA . TRP A 1 74 ? 6.982 -2.308 -5.962 1.00 95.12 74 TRP A CA 1
ATOM 567 C C . TRP A 1 74 ? 5.469 -2.181 -6.155 1.00 95.12 74 TRP A C 1
ATOM 569 O O . TRP A 1 74 ? 4.899 -1.173 -5.746 1.00 95.12 74 TRP A O 1
ATOM 579 N N . ASP A 1 75 ? 4.826 -3.216 -6.697 1.00 95.12 75 ASP A N 1
ATOM 580 C CA . ASP A 1 75 ? 3.371 -3.285 -6.870 1.00 95.12 75 ASP A CA 1
ATOM 581 C C . ASP A 1 75 ? 2.618 -3.189 -5.537 1.00 95.12 75 ASP A C 1
ATOM 583 O O . ASP A 1 75 ? 1.924 -2.213 -5.250 1.00 95.12 75 ASP A O 1
ATOM 587 N N . LEU A 1 76 ? 2.857 -4.164 -4.657 1.00 95.38 76 LEU A N 1
ATOM 588 C CA . LEU A 1 76 ? 2.237 -4.229 -3.338 1.00 95.38 76 LEU A CA 1
ATOM 589 C C . LEU A 1 76 ? 2.698 -3.099 -2.417 1.00 95.38 76 LEU A C 1
ATOM 591 O O . LEU A 1 76 ? 1.939 -2.675 -1.541 1.00 95.38 76 LEU A O 1
ATOM 595 N N . LEU A 1 77 ? 3.907 -2.567 -2.622 1.00 96.25 77 LEU A N 1
ATOM 596 C CA . LEU A 1 77 ? 4.333 -1.341 -1.958 1.00 96.25 77 LEU A CA 1
ATOM 597 C C . LEU A 1 77 ? 3.430 -0.164 -2.356 1.00 96.25 77 LEU A C 1
ATOM 599 O O . LEU A 1 77 ? 2.924 0.533 -1.476 1.00 96.25 77 LEU A O 1
ATOM 603 N N . ALA A 1 78 ? 3.202 0.047 -3.655 1.00 97.00 78 ALA A N 1
ATOM 604 C CA . ALA A 1 78 ? 2.365 1.131 -4.161 1.00 97.00 78 ALA A CA 1
ATOM 605 C C . ALA A 1 78 ? 0.907 1.001 -3.689 1.00 97.00 78 ALA A C 1
ATOM 607 O O . ALA A 1 78 ? 0.308 1.984 -3.239 1.00 97.00 78 ALA A O 1
ATOM 608 N N . GLU A 1 79 ? 0.347 -0.210 -3.720 1.00 97.25 79 GLU A N 1
ATOM 609 C CA . GLU A 1 79 ? -1.005 -0.469 -3.218 1.00 97.25 79 GLU A CA 1
ATOM 610 C C . GLU A 1 79 ? -1.124 -0.220 -1.713 1.00 97.25 79 GLU A C 1
ATOM 612 O O . GLU A 1 79 ? -2.075 0.424 -1.261 1.00 97.25 79 GLU A O 1
ATOM 617 N N . SER A 1 80 ? -0.142 -0.676 -0.930 1.00 96.62 80 SER A N 1
ATOM 618 C CA . SER A 1 80 ? -0.123 -0.464 0.520 1.00 96.62 80 SER A CA 1
ATOM 619 C C . SER A 1 80 ? -0.039 1.026 0.855 1.00 96.62 80 SER A C 1
ATOM 621 O O . SER A 1 80 ? -0.785 1.512 1.703 1.00 96.62 80 SER A O 1
ATOM 623 N N . LEU A 1 81 ? 0.805 1.783 0.149 1.00 96.62 81 LEU A N 1
ATOM 624 C CA . LEU A 1 81 ? 0.910 3.237 0.305 1.00 96.62 81 LEU A CA 1
ATOM 625 C C . LEU A 1 81 ? -0.393 3.959 -0.072 1.00 96.62 81 LEU A C 1
ATOM 627 O O . LEU A 1 81 ? -0.803 4.891 0.620 1.00 96.62 81 LEU A O 1
ATOM 631 N N . THR A 1 82 ? -1.085 3.492 -1.114 1.00 96.19 82 THR A N 1
ATOM 632 C CA . THR A 1 82 ? -2.400 4.021 -1.516 1.00 96.19 82 THR A CA 1
ATOM 633 C C . THR A 1 82 ? -3.452 3.724 -0.445 1.00 96.19 82 THR A C 1
ATOM 635 O O . THR A 1 82 ? -4.208 4.599 -0.036 1.00 96.19 82 THR A O 1
ATOM 638 N N . CYS A 1 83 ? -3.471 2.511 0.108 1.00 95.69 83 CYS A N 1
ATOM 639 C CA . CYS A 1 83 ? -4.342 2.182 1.237 1.00 95.69 83 CYS A CA 1
ATOM 640 C C . CYS A 1 83 ? -4.013 3.027 2.470 1.00 95.69 83 CYS A C 1
ATOM 642 O O . CYS A 1 83 ? -4.901 3.415 3.229 1.00 95.69 83 CYS A O 1
ATOM 644 N N . ARG A 1 84 ? -2.736 3.352 2.676 1.00 95.12 84 ARG A N 1
ATOM 645 C CA . ARG A 1 84 ? -2.311 4.163 3.810 1.00 95.12 84 ARG A CA 1
ATOM 646 C C . ARG A 1 84 ? -2.844 5.593 3.744 1.00 95.12 84 ARG A C 1
ATOM 648 O O . ARG A 1 84 ? -3.177 6.121 4.808 1.00 95.12 84 ARG A O 1
ATOM 655 N N . SER A 1 85 ? -2.964 6.181 2.547 1.00 93.25 85 SER A N 1
ATOM 656 C CA . SER A 1 85 ? -3.532 7.531 2.351 1.00 93.25 85 SER A CA 1
ATOM 657 C C . SER A 1 85 ? -5.040 7.543 2.562 1.00 93.25 85 SER A C 1
ATOM 659 O O . SER A 1 85 ? -5.578 8.478 3.145 1.00 93.25 85 SER A O 1
ATOM 661 N N . VAL A 1 86 ? -5.710 6.451 2.193 1.00 92.19 86 VAL A N 1
ATOM 662 C CA . VAL A 1 86 ? -7.130 6.223 2.485 1.00 92.19 86 VAL A CA 1
ATOM 663 C C . VAL A 1 86 ? -7.391 6.109 3.993 1.00 92.19 86 VAL A C 1
ATOM 665 O O . VAL A 1 86 ? -8.404 6.598 4.494 1.00 92.19 86 VAL A O 1
ATOM 668 N N . LEU A 1 87 ? -6.504 5.438 4.733 1.00 92.25 87 LEU A N 1
ATOM 669 C CA . LEU A 1 87 ? -6.698 5.164 6.162 1.00 92.25 87 LEU A CA 1
ATOM 670 C C . LEU A 1 87 ? -6.298 6.333 7.071 1.00 92.25 87 LEU A C 1
ATOM 672 O O . LEU A 1 87 ? -6.859 6.472 8.162 1.00 92.25 87 LEU A O 1
ATOM 676 N N . SER A 1 88 ? -5.340 7.173 6.666 1.00 91.31 88 SER A N 1
ATOM 677 C CA . SER A 1 88 ? -5.063 8.429 7.364 1.00 91.31 88 SER A CA 1
ATOM 678 C C . SER A 1 88 ? -4.444 9.494 6.474 1.00 91.31 88 SER A C 1
ATOM 680 O O . SER A 1 88 ? -3.655 9.195 5.583 1.00 91.31 88 SER A O 1
ATOM 682 N N . SER A 1 89 ? -4.662 10.740 6.892 1.00 88.31 89 SER A N 1
ATOM 683 C CA . SER A 1 89 ? -3.984 11.927 6.369 1.00 88.31 89 SER A CA 1
ATOM 684 C C . SER A 1 89 ? -2.463 11.772 6.302 1.00 88.31 89 SER A C 1
ATOM 686 O O . SER A 1 89 ? -1.862 11.160 7.198 1.00 88.31 89 SER A O 1
ATOM 688 N N . VAL A 1 90 ? -1.866 12.348 5.257 1.00 86.31 90 VAL A N 1
ATOM 689 C CA . VAL A 1 90 ? -0.434 12.255 4.938 1.00 86.31 90 VAL A CA 1
ATOM 690 C C . VAL A 1 90 ? 0.431 12.931 6.006 1.00 86.31 90 VAL A C 1
ATOM 692 O O . VAL A 1 90 ? 1.522 12.454 6.302 1.00 86.31 90 VAL A O 1
ATOM 695 N N . GLU A 1 91 ? -0.063 13.961 6.699 1.00 87.25 91 GLU A N 1
ATOM 696 C CA . GLU A 1 91 ? 0.689 14.643 7.766 1.00 87.25 91 GLU A CA 1
ATOM 697 C C . GLU A 1 91 ? 0.908 13.755 8.997 1.00 87.25 91 GLU A C 1
ATOM 699 O O . GLU A 1 91 ? 1.785 14.021 9.819 1.00 87.25 91 GLU A O 1
ATOM 704 N N . LYS A 1 92 ? 0.118 12.683 9.139 1.00 88.94 92 LYS A N 1
ATOM 705 C CA . LYS A 1 92 ? 0.277 11.689 10.210 1.00 88.94 92 LYS A CA 1
ATOM 706 C C . LYS A 1 92 ? 1.242 10.569 9.832 1.00 88.94 92 LYS A C 1
ATOM 708 O O . LYS A 1 92 ? 1.444 9.652 10.630 1.00 88.94 92 LYS A O 1
ATOM 713 N N . TRP A 1 93 ? 1.794 10.589 8.622 1.00 92.19 93 TRP A N 1
ATOM 714 C CA . TRP A 1 93 ? 2.682 9.535 8.167 1.00 92.19 93 TRP A CA 1
ATOM 715 C C . TRP A 1 93 ? 4.047 9.640 8.843 1.00 92.19 93 TRP A C 1
ATOM 717 O O . TRP A 1 93 ? 4.651 10.715 8.884 1.00 92.19 93 TRP A O 1
ATOM 727 N N . PRO A 1 94 ? 4.587 8.524 9.352 1.00 93.19 94 PRO A N 1
ATOM 728 C CA . PRO A 1 94 ? 5.938 8.525 9.876 1.00 93.19 94 PRO A CA 1
ATOM 729 C C . PRO A 1 94 ? 6.963 8.779 8.749 1.00 93.19 94 PRO A C 1
ATOM 731 O O . PRO A 1 94 ? 6.759 8.343 7.612 1.00 93.19 94 PRO A O 1
ATOM 734 N N . PRO A 1 95 ? 8.122 9.408 9.042 1.00 92.56 95 PRO A N 1
ATOM 735 C CA . PRO A 1 95 ? 9.089 9.825 8.016 1.00 92.56 95 PRO A CA 1
ATOM 736 C C . PRO A 1 95 ? 9.616 8.705 7.107 1.00 92.56 95 PRO A C 1
ATOM 738 O O . PRO A 1 95 ? 10.083 8.962 5.999 1.00 92.56 95 PRO A O 1
ATOM 741 N N . TRP A 1 96 ? 9.574 7.451 7.564 1.00 94.00 96 TRP A N 1
ATOM 742 C CA . TRP A 1 96 ? 10.020 6.310 6.767 1.00 94.00 96 TRP A CA 1
ATOM 743 C C . TRP A 1 96 ? 9.083 5.997 5.591 1.00 94.00 96 TRP A C 1
ATOM 745 O O . TRP A 1 96 ? 9.570 5.474 4.591 1.00 94.00 96 TRP A O 1
ATOM 755 N N . ILE A 1 97 ? 7.800 6.378 5.647 1.00 94.75 97 ILE A N 1
ATOM 756 C CA . ILE A 1 97 ? 6.877 6.219 4.513 1.00 94.75 97 ILE A CA 1
ATOM 757 C C . ILE A 1 97 ? 7.359 7.047 3.325 1.00 94.75 97 ILE A C 1
ATOM 759 O O . ILE A 1 97 ? 7.460 6.533 2.213 1.00 94.75 97 ILE A O 1
ATOM 763 N N . ARG A 1 98 ? 7.764 8.297 3.566 1.00 91.94 98 ARG A N 1
ATOM 764 C CA . ARG A 1 98 ? 8.326 9.154 2.517 1.00 91.94 98 ARG A CA 1
ATOM 765 C C . ARG A 1 98 ? 9.556 8.518 1.860 1.00 91.94 98 ARG A C 1
ATOM 767 O O . ARG A 1 98 ? 9.642 8.486 0.638 1.00 91.94 98 ARG A O 1
ATOM 774 N N . ARG A 1 99 ? 10.455 7.927 2.654 1.00 94.81 99 ARG A N 1
ATOM 775 C CA . ARG A 1 99 ? 11.633 7.208 2.131 1.00 94.81 99 ARG A CA 1
ATOM 776 C C . ARG A 1 99 ? 11.267 5.984 1.288 1.00 94.81 99 ARG A C 1
ATOM 778 O O . ARG A 1 99 ? 11.974 5.669 0.329 1.00 94.81 99 ARG A O 1
ATOM 785 N N . SER A 1 100 ? 10.176 5.294 1.625 1.00 95.81 100 SER A N 1
ATOM 786 C CA . SER A 1 100 ? 9.681 4.174 0.816 1.00 95.81 100 SER A CA 1
ATOM 787 C C . SER A 1 100 ? 9.144 4.641 -0.543 1.00 95.81 100 SER A C 1
ATOM 789 O O . SER A 1 100 ? 9.443 4.008 -1.552 1.00 95.81 100 SER A O 1
ATOM 791 N N . ILE A 1 101 ? 8.469 5.799 -0.597 1.00 95.00 101 ILE A N 1
ATOM 792 C CA . ILE A 1 101 ? 8.027 6.431 -1.852 1.00 95.00 101 ILE A CA 1
ATOM 793 C C . ILE A 1 101 ? 9.233 6.849 -2.689 1.00 95.00 101 ILE A C 1
ATOM 795 O O . ILE A 1 101 ? 9.293 6.537 -3.872 1.00 95.00 101 ILE A O 1
ATOM 799 N N . GLU A 1 102 ? 10.222 7.506 -2.083 1.00 94.31 102 GLU A N 1
ATOM 800 C CA . GLU A 1 102 ? 11.459 7.892 -2.772 1.00 94.31 102 GLU A CA 1
ATOM 801 C C . GLU A 1 102 ? 12.153 6.667 -3.389 1.00 94.31 102 GLU A C 1
ATOM 803 O O . GLU A 1 102 ? 12.532 6.703 -4.555 1.00 94.31 102 GLU A O 1
ATOM 808 N N . SER A 1 103 ? 12.231 5.553 -2.653 1.00 94.38 103 SER A N 1
ATOM 809 C CA . SER A 1 103 ? 12.798 4.290 -3.155 1.00 94.38 103 SER A CA 1
ATOM 810 C C . SER A 1 103 ? 11.976 3.654 -4.278 1.00 94.38 103 SER A C 1
ATOM 812 O O . SER A 1 103 ? 12.531 3.043 -5.183 1.00 94.38 103 SER A O 1
ATOM 814 N N . LEU A 1 104 ? 10.651 3.771 -4.228 1.00 94.62 104 LEU A N 1
ATOM 815 C CA . LEU A 1 104 ? 9.778 3.318 -5.306 1.00 94.62 104 LEU A CA 1
ATOM 816 C C . LEU A 1 104 ? 9.997 4.161 -6.568 1.00 94.62 104 LEU A C 1
ATOM 818 O O . LEU A 1 104 ? 10.052 3.628 -7.672 1.00 94.62 104 LEU A O 1
ATOM 822 N N . LEU A 1 105 ? 10.176 5.476 -6.421 1.00 93.25 105 LEU A N 1
ATOM 823 C CA . LEU A 1 105 ? 10.431 6.369 -7.550 1.00 93.25 105 LEU A CA 1
ATOM 824 C C . LEU A 1 105 ? 11.801 6.131 -8.195 1.00 93.25 105 LEU A C 1
ATOM 826 O O . LEU A 1 105 ? 11.921 6.321 -9.404 1.00 93.25 105 LEU A O 1
ATOM 830 N N . THR A 1 106 ? 12.810 5.673 -7.446 1.00 93.62 106 THR A N 1
ATOM 831 C CA . THR A 1 106 ? 14.096 5.272 -8.043 1.00 93.62 106 THR A CA 1
ATOM 832 C C . THR A 1 106 ? 14.016 3.967 -8.837 1.00 93.62 106 THR A C 1
ATOM 834 O O . THR A 1 106 ? 14.889 3.727 -9.667 1.00 93.62 106 THR A O 1
ATOM 837 N N . ALA A 1 107 ? 12.975 3.148 -8.643 1.00 91.25 107 ALA A N 1
ATOM 838 C CA . ALA A 1 107 ? 12.725 1.948 -9.446 1.00 91.25 107 ALA A CA 1
ATOM 839 C C . ALA A 1 107 ? 12.103 2.253 -10.824 1.00 91.25 107 ALA A C 1
ATOM 841 O O . ALA A 1 107 ? 11.923 1.346 -11.636 1.00 91.25 107 ALA A O 1
ATOM 842 N N . ARG A 1 108 ? 11.767 3.521 -11.097 1.00 92.38 108 ARG A N 1
ATOM 843 C CA . ARG A 1 108 ? 11.204 3.958 -12.375 1.00 92.38 108 ARG A CA 1
ATOM 844 C C . ARG A 1 108 ? 12.252 3.937 -13.482 1.00 92.38 108 ARG A C 1
ATOM 846 O O . ARG A 1 108 ? 13.332 4.509 -13.346 1.00 92.38 108 ARG A O 1
ATOM 853 N N . ARG A 1 109 ? 11.896 3.318 -14.605 1.00 91.12 109 ARG A N 1
ATOM 854 C CA . ARG A 1 109 ? 12.713 3.252 -15.821 1.00 91.12 109 ARG A CA 1
ATOM 855 C C . ARG A 1 109 ? 12.679 4.579 -16.583 1.00 91.12 109 ARG A C 1
ATOM 857 O O . ARG A 1 109 ? 11.859 5.459 -16.318 1.00 91.12 109 ARG A O 1
ATOM 864 N N . SER A 1 110 ? 13.567 4.724 -17.565 1.00 89.75 110 SER A N 1
ATOM 865 C CA . SER A 1 110 ? 13.653 5.928 -18.405 1.00 89.75 110 SER A CA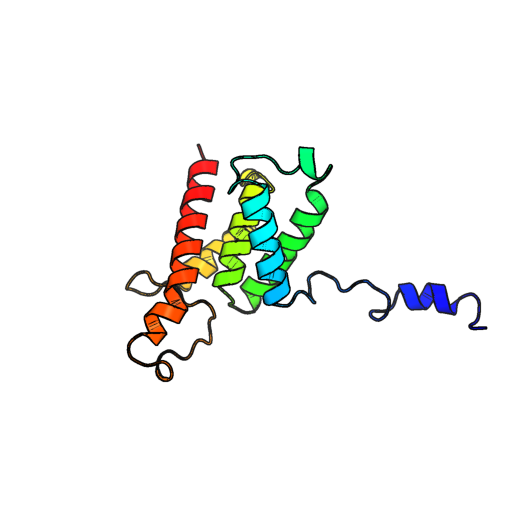 1
ATOM 866 C C . SER A 1 110 ? 12.395 6.192 -19.240 1.00 89.75 110 SER A C 1
ATOM 868 O O . SER A 1 110 ? 12.134 7.338 -19.590 1.00 89.75 110 SER A O 1
ATOM 870 N N . ASP A 1 111 ? 11.623 5.150 -19.554 1.00 88.31 111 ASP A N 1
ATOM 871 C CA . ASP A 1 111 ? 10.324 5.242 -20.237 1.00 88.31 111 ASP A CA 1
ATOM 872 C C . ASP A 1 111 ? 9.150 5.523 -19.279 1.00 88.31 111 ASP A C 1
ATOM 874 O O . ASP A 1 111 ? 8.012 5.683 -19.715 1.00 88.31 111 ASP A O 1
ATOM 878 N N . GLY A 1 112 ? 9.421 5.615 -17.973 1.00 90.06 112 GLY A N 1
ATOM 879 C CA . GLY A 1 112 ? 8.431 5.877 -16.935 1.00 90.06 112 GLY A CA 1
ATOM 880 C C . GLY A 1 112 ? 7.769 4.634 -16.336 1.00 90.06 112 GLY A C 1
ATOM 881 O O . GLY A 1 112 ? 7.049 4.782 -15.348 1.00 90.06 112 GLY A O 1
ATOM 882 N N . SER A 1 113 ? 8.019 3.439 -16.874 1.00 91.56 113 SER A N 1
ATOM 883 C CA . SER A 1 113 ? 7.464 2.189 -16.350 1.00 91.56 113 SER A CA 1
ATOM 884 C C . SER A 1 113 ? 8.140 1.751 -15.043 1.00 91.56 113 SER A C 1
ATOM 886 O O . SER A 1 113 ? 9.274 2.138 -14.735 1.00 91.56 113 SER A O 1
ATOM 888 N N . ILE A 1 114 ? 7.424 0.962 -14.241 1.00 92.00 114 ILE A N 1
ATOM 889 C CA . ILE A 1 114 ? 7.904 0.392 -12.975 1.00 92.00 114 ILE A CA 1
ATOM 890 C C . ILE A 1 114 ? 7.534 -1.092 -12.950 1.00 92.00 114 ILE A C 1
ATOM 892 O O . ILE A 1 114 ? 6.367 -1.431 -13.122 1.00 92.00 114 ILE A O 1
ATOM 896 N N . ALA A 1 115 ? 8.520 -1.964 -12.733 1.00 89.31 115 ALA A N 1
ATOM 897 C CA . ALA A 1 115 ? 8.310 -3.409 -12.630 1.00 89.31 115 ALA A CA 1
ATOM 898 C C . ALA A 1 115 ? 7.567 -3.769 -11.339 1.00 89.31 115 ALA A C 1
ATOM 900 O O . ALA A 1 115 ? 7.822 -3.159 -10.301 1.00 89.31 115 ALA A O 1
ATOM 901 N N . GLY A 1 116 ? 6.725 -4.805 -11.352 1.00 85.50 116 GLY A N 1
ATOM 902 C CA . GLY A 1 116 ? 6.027 -5.242 -10.134 1.00 85.50 116 GLY A CA 1
ATOM 903 C C . GLY A 1 116 ? 6.934 -5.789 -9.027 1.00 85.50 116 GLY A C 1
ATOM 904 O O . GLY A 1 116 ? 6.644 -5.603 -7.840 1.00 85.50 116 GLY A O 1
ATOM 905 N N . HIS A 1 117 ? 8.060 -6.401 -9.404 1.00 85.69 117 HIS A N 1
ATOM 906 C CA . HIS A 1 117 ? 9.113 -6.864 -8.497 1.00 85.69 117 HIS A CA 1
ATOM 907 C C . HIS A 1 117 ? 10.491 -6.456 -9.032 1.00 85.69 117 HIS A C 1
ATOM 909 O O . HIS A 1 117 ? 10.695 -6.364 -10.240 1.00 85.69 117 HIS A O 1
ATOM 915 N N . ARG A 1 118 ? 11.470 -6.263 -8.142 1.00 75.88 118 ARG A N 1
ATOM 916 C CA . ARG A 1 118 ? 12.865 -5.958 -8.518 1.00 75.88 118 ARG A CA 1
ATOM 917 C C . ARG A 1 118 ? 13.529 -7.051 -9.365 1.00 75.88 118 ARG A C 1
ATOM 919 O O . ARG A 1 118 ? 14.430 -6.747 -10.136 1.00 75.88 118 ARG A O 1
ATOM 926 N N . ASP A 1 119 ? 13.063 -8.284 -9.219 1.00 72.81 119 ASP A N 1
ATOM 927 C CA . ASP A 1 119 ? 13.668 -9.486 -9.810 1.00 72.81 119 ASP A CA 1
ATOM 928 C C . ASP A 1 119 ? 12.882 -9.988 -11.032 1.00 72.81 119 ASP A C 1
ATOM 930 O O . ASP A 1 119 ? 13.002 -11.151 -11.410 1.00 72.81 119 ASP A O 1
ATOM 934 N N . VAL A 1 120 ? 12.029 -9.144 -11.629 1.00 69.19 120 VAL A N 1
ATOM 935 C CA . VAL A 1 120 ? 11.325 -9.512 -12.863 1.00 69.19 120 VAL A CA 1
ATOM 936 C C . VAL A 1 120 ? 12.352 -9.679 -13.979 1.00 69.19 120 VAL A C 1
ATOM 938 O O . VAL A 1 120 ? 12.980 -8.713 -14.416 1.00 69.19 120 VAL A O 1
ATOM 941 N N . ASP A 1 121 ? 12.498 -10.916 -14.447 1.00 62.88 121 ASP A N 1
ATOM 942 C CA . ASP A 1 121 ? 13.254 -11.230 -15.651 1.00 62.88 121 ASP A CA 1
ATOM 943 C C . ASP A 1 121 ? 12.414 -10.855 -16.880 1.00 62.88 121 ASP A C 1
ATOM 945 O O . ASP A 1 121 ? 11.441 -11.523 -17.236 1.00 62.88 121 ASP A O 1
ATOM 949 N N . THR A 1 122 ? 12.780 -9.731 -17.489 1.00 60.91 122 THR A N 1
ATOM 950 C CA . THR A 1 122 ? 12.122 -9.189 -18.687 1.00 60.91 122 THR A CA 1
ATOM 951 C C . THR A 1 122 ? 12.601 -9.862 -19.969 1.00 60.91 122 THR A C 1
ATOM 953 O O . THR A 1 122 ? 11.896 -9.803 -20.972 1.00 60.91 122 THR A O 1
ATOM 956 N N . ASP A 1 123 ? 13.736 -10.567 -19.934 1.00 57.25 123 ASP A N 1
ATOM 957 C CA . ASP A 1 123 ? 14.295 -11.257 -21.099 1.00 57.25 123 ASP A CA 1
ATOM 958 C C . ASP A 1 123 ? 13.593 -12.606 -21.348 1.00 57.25 123 ASP A C 1
ATOM 960 O O . ASP A 1 123 ? 13.550 -13.103 -22.476 1.00 57.25 123 ASP A O 1
ATOM 964 N N . ALA A 1 124 ? 12.998 -13.196 -20.304 1.00 57.06 124 ALA A N 1
ATOM 965 C CA . ALA A 1 124 ? 12.263 -14.460 -20.377 1.00 57.06 124 ALA A CA 1
ATOM 966 C C . ALA A 1 124 ? 10.816 -14.313 -20.884 1.00 57.06 124 ALA A C 1
ATOM 968 O O . ALA A 1 124 ? 10.212 -15.279 -21.363 1.00 57.06 124 ALA A O 1
ATOM 969 N N . ALA A 1 125 ? 10.239 -13.120 -20.769 1.00 55.38 125 ALA A N 1
ATOM 970 C CA . ALA A 1 125 ? 8.856 -12.854 -21.116 1.00 55.38 125 ALA A CA 1
ATOM 971 C C . ALA A 1 125 ? 8.849 -12.171 -22.490 1.00 55.38 125 ALA A C 1
ATOM 973 O O . ALA A 1 125 ? 9.421 -11.103 -22.639 1.00 55.38 125 ALA A O 1
ATOM 974 N N . GLY A 1 126 ? 8.284 -12.813 -23.520 1.00 61.16 126 GLY A N 1
ATOM 975 C CA . GLY A 1 126 ? 8.332 -12.326 -24.910 1.00 61.16 126 GLY A CA 1
ATOM 976 C C . GLY A 1 126 ? 7.755 -10.913 -25.124 1.00 61.16 126 GLY A C 1
ATOM 977 O O . GLY A 1 126 ? 7.527 -10.156 -24.195 1.00 61.16 126 GLY A O 1
ATOM 978 N N . GLN A 1 127 ? 7.440 -10.538 -26.365 1.00 56.31 127 GLN A N 1
ATOM 979 C CA . GLN A 1 127 ? 7.144 -9.141 -26.746 1.00 56.31 127 GLN A CA 1
ATOM 980 C C . GLN A 1 127 ? 6.068 -8.392 -25.909 1.00 56.31 127 GLN A C 1
ATOM 982 O O . GLN A 1 127 ? 6.087 -7.166 -25.878 1.00 56.31 127 GLN A O 1
ATOM 987 N N . PHE A 1 128 ? 5.158 -9.097 -25.222 1.00 62.34 128 PHE A N 1
ATOM 988 C CA . PHE A 1 128 ? 4.141 -8.520 -24.320 1.00 62.34 128 PHE A CA 1
ATOM 989 C C . PHE A 1 128 ? 4.455 -8.663 -22.822 1.00 62.34 128 PHE A C 1
ATOM 991 O O . PHE A 1 128 ? 3.818 -8.017 -21.996 1.00 62.34 128 PHE A O 1
ATOM 998 N N . GLY A 1 129 ? 5.443 -9.478 -22.459 1.00 64.94 129 GLY A N 1
ATOM 999 C CA . GLY A 1 129 ? 5.779 -9.784 -21.073 1.00 64.94 129 GLY A CA 1
ATOM 1000 C C . GLY A 1 129 ? 6.323 -8.593 -20.290 1.00 64.94 129 GLY A C 1
ATOM 1001 O O . GLY A 1 129 ? 6.051 -8.458 -19.098 1.00 64.94 129 GLY A O 1
ATOM 1002 N N . ASP A 1 130 ? 7.027 -7.690 -20.972 1.00 73.88 130 ASP A N 1
ATOM 1003 C CA . ASP A 1 130 ? 7.483 -6.427 -20.388 1.00 73.88 130 ASP A CA 1
ATOM 1004 C C . ASP A 1 130 ? 6.290 -5.517 -20.043 1.00 73.88 130 ASP A C 1
ATOM 1006 O O . ASP A 1 130 ? 6.190 -5.012 -18.928 1.00 73.88 130 ASP A O 1
ATOM 1010 N N . PHE A 1 131 ? 5.302 -5.404 -20.939 1.00 77.81 131 PHE A N 1
ATOM 1011 C CA . PHE A 1 131 ? 4.078 -4.651 -20.657 1.00 77.81 131 PHE A CA 1
ATOM 1012 C C . PHE A 1 131 ? 3.286 -5.267 -19.498 1.00 77.81 131 PHE A C 1
ATOM 1014 O O . PHE A 1 131 ? 2.970 -4.564 -18.540 1.00 77.81 131 PHE A O 1
ATOM 1021 N N . ASP A 1 132 ? 3.011 -6.571 -19.538 1.00 77.12 132 ASP A N 1
ATOM 1022 C CA . ASP A 1 132 ? 2.193 -7.244 -18.521 1.00 77.12 132 ASP A CA 1
ATOM 1023 C C . ASP A 1 132 ? 2.818 -7.162 -17.117 1.00 77.12 132 ASP A C 1
ATOM 1025 O O . ASP A 1 132 ? 2.108 -7.015 -16.122 1.00 77.12 132 ASP A O 1
ATOM 1029 N N . SER A 1 133 ? 4.150 -7.194 -17.029 1.00 79.69 133 SER A N 1
ATOM 1030 C CA . SER A 1 133 ? 4.880 -7.146 -15.755 1.00 79.69 133 SER A CA 1
ATOM 1031 C C . SER A 1 133 ? 5.073 -5.740 -15.170 1.00 79.69 133 SER A C 1
ATOM 1033 O O . SER A 1 133 ? 5.421 -5.616 -13.991 1.00 79.69 133 SER A O 1
ATOM 1035 N N . HIS A 1 134 ? 4.831 -4.687 -15.959 1.00 89.00 134 HIS A N 1
ATOM 1036 C CA . HIS A 1 134 ? 5.010 -3.292 -15.537 1.00 89.00 134 HIS A CA 1
ATOM 1037 C C . HIS A 1 134 ? 3.706 -2.489 -15.516 1.00 89.00 134 HIS A C 1
ATOM 1039 O O . HIS A 1 134 ? 3.598 -1.509 -14.775 1.00 89.00 134 HIS A O 1
ATOM 1045 N N . TYR A 1 135 ? 2.710 -2.865 -16.323 1.00 89.19 135 TYR A N 1
ATOM 1046 C CA . TYR A 1 135 ? 1.505 -2.068 -16.549 1.00 89.19 135 TYR A CA 1
ATOM 1047 C C . TYR A 1 135 ? 0.731 -1.797 -15.258 1.00 89.19 135 TYR A C 1
ATOM 1049 O O . TYR A 1 135 ? 0.476 -0.638 -14.924 1.00 89.19 135 TYR A O 1
ATOM 1057 N N . HIS A 1 136 ? 0.396 -2.857 -14.516 1.00 92.06 136 HIS A N 1
ATOM 1058 C CA . HIS A 1 136 ? -0.391 -2.746 -13.289 1.00 92.06 136 HIS A CA 1
ATOM 1059 C C . HIS A 1 136 ? 0.313 -1.860 -12.259 1.00 92.06 136 HIS A C 1
ATOM 1061 O O . HIS A 1 136 ? -0.237 -0.855 -11.813 1.00 92.06 136 HIS A O 1
ATOM 1067 N N . THR A 1 137 ? 1.576 -2.163 -11.973 1.00 94.62 137 THR A N 1
ATOM 1068 C CA . THR A 1 137 ? 2.381 -1.417 -11.006 1.00 94.62 137 THR A CA 1
ATOM 1069 C C . THR A 1 137 ? 2.535 0.041 -11.395 1.00 94.62 137 THR A C 1
ATOM 1071 O O . THR A 1 137 ? 2.373 0.926 -10.558 1.00 94.62 137 THR A O 1
ATOM 1074 N N . THR A 1 138 ? 2.770 0.326 -12.675 1.00 94.81 138 THR A N 1
ATOM 1075 C CA . THR A 1 138 ? 2.861 1.706 -13.166 1.00 94.81 138 THR A CA 1
ATOM 1076 C C . THR A 1 138 ? 1.548 2.463 -12.937 1.00 94.81 138 THR A C 1
ATOM 1078 O O . THR A 1 138 ? 1.567 3.610 -12.483 1.00 94.81 138 THR A O 1
ATOM 1081 N N . LEU A 1 139 ? 0.403 1.819 -13.186 1.00 94.94 139 LEU A N 1
ATOM 1082 C CA . LEU A 1 139 ? -0.919 2.407 -12.967 1.00 94.94 139 LEU A CA 1
ATOM 1083 C C . LEU A 1 139 ? -1.194 2.667 -11.481 1.00 94.94 139 LEU A C 1
ATOM 1085 O O . LEU A 1 139 ? -1.646 3.757 -11.127 1.00 94.94 139 LEU A O 1
ATOM 1089 N N . VAL A 1 140 ? -0.877 1.715 -10.601 1.00 95.25 140 VAL A N 1
ATOM 1090 C CA . VAL A 1 140 ? -1.036 1.886 -9.149 1.00 95.25 140 VAL A CA 1
ATOM 1091 C C . VAL A 1 140 ? -0.131 3.004 -8.626 1.00 95.25 140 VAL A C 1
ATOM 1093 O O . VAL A 1 140 ? -0.559 3.808 -7.802 1.00 95.25 140 VAL A O 1
ATOM 1096 N N . VAL A 1 141 ? 1.098 3.131 -9.131 1.00 95.50 141 VAL A N 1
ATOM 1097 C CA . VAL A 1 141 ? 1.986 4.241 -8.752 1.00 95.50 141 VAL A CA 1
ATOM 1098 C C . VAL A 1 141 ? 1.444 5.591 -9.225 1.00 95.50 141 VAL A C 1
ATOM 1100 O O . VAL A 1 141 ? 1.545 6.581 -8.496 1.00 95.50 141 VAL A O 1
ATOM 1103 N N . ALA A 1 142 ? 0.840 5.656 -10.413 1.00 94.50 142 ALA A N 1
ATOM 1104 C CA . ALA A 1 142 ? 0.163 6.867 -10.870 1.00 94.50 142 ALA A CA 1
ATOM 1105 C C . ALA A 1 142 ? -1.033 7.222 -9.966 1.00 94.50 142 ALA A C 1
ATOM 1107 O O . ALA A 1 142 ? -1.198 8.389 -9.602 1.00 94.50 142 ALA A O 1
ATOM 1108 N N . LEU A 1 143 ? -1.815 6.221 -9.543 1.00 92.62 143 LEU A N 1
ATOM 1109 C CA . LEU A 1 143 ? -2.905 6.393 -8.580 1.00 92.62 143 LEU A CA 1
ATOM 1110 C C . LEU A 1 143 ? -2.392 6.902 -7.227 1.00 92.62 143 LEU A C 1
ATOM 1112 O O . LEU A 1 143 ? -2.950 7.862 -6.700 1.00 92.62 143 LEU A O 1
ATOM 1116 N N . LEU A 1 144 ? -1.313 6.315 -6.699 1.00 93.56 144 LEU A N 1
ATOM 1117 C CA . LEU A 1 144 ? -0.654 6.776 -5.475 1.00 93.56 144 LEU A CA 1
ATOM 1118 C C . LEU A 1 144 ? -0.275 8.258 -5.581 1.00 93.56 144 LEU A C 1
ATOM 1120 O O . LEU A 1 144 ? -0.560 9.040 -4.675 1.00 93.56 144 LEU A O 1
ATOM 1124 N N . GLY A 1 145 ? 0.345 8.646 -6.699 1.00 90.88 145 GLY A N 1
ATOM 1125 C CA . GLY A 1 145 ? 0.696 10.037 -6.973 1.00 90.88 145 GLY A CA 1
ATOM 1126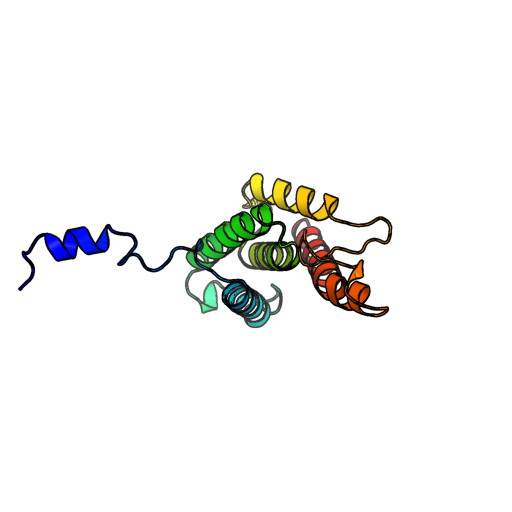 C C . GLY A 1 145 ? -0.524 10.955 -6.923 1.00 90.88 145 GLY A C 1
ATOM 1127 O O . GLY A 1 145 ? -0.490 11.968 -6.233 1.00 90.88 145 GLY A O 1
ATOM 1128 N N . ALA A 1 146 ? -1.622 10.564 -7.575 1.00 87.12 146 ALA A N 1
ATOM 1129 C CA . ALA A 1 146 ? -2.863 11.329 -7.551 1.00 87.12 146 ALA A CA 1
ATOM 1130 C C . ALA A 1 146 ? -3.405 11.499 -6.121 1.00 87.12 146 ALA A C 1
ATOM 1132 O O . ALA A 1 146 ? -3.647 12.625 -5.695 1.00 87.12 146 ALA A O 1
ATOM 1133 N N . VAL A 1 147 ? -3.547 10.415 -5.351 1.00 81.56 147 VAL A N 1
ATOM 1134 C CA . VAL A 1 147 ? -4.141 10.494 -4.002 1.00 81.56 147 VAL A CA 1
ATOM 1135 C C . VAL A 1 147 ? -3.263 11.242 -2.999 1.00 81.56 147 VAL A C 1
ATOM 1137 O O . VAL A 1 147 ? -3.797 11.912 -2.122 1.00 81.56 147 VAL A O 1
ATOM 1140 N N . VAL A 1 148 ? -1.934 11.165 -3.124 1.00 79.56 148 VAL A N 1
ATOM 1141 C CA . VAL A 1 148 ? -1.021 11.929 -2.260 1.00 79.56 148 VAL A CA 1
ATOM 1142 C C . VAL A 1 148 ? -1.044 13.409 -2.636 1.00 79.56 148 VAL A C 1
ATOM 1144 O O . VAL A 1 148 ? -1.157 14.245 -1.750 1.00 79.56 148 VAL A O 1
ATOM 1147 N N . SER A 1 149 ? -1.027 13.750 -3.930 1.00 70.12 149 SER A N 1
ATOM 1148 C CA . SER A 1 149 ? -1.089 15.148 -4.380 1.00 70.12 149 SER A CA 1
ATOM 1149 C C . SER A 1 149 ? -2.421 15.840 -4.073 1.00 70.12 149 SER A C 1
ATOM 1151 O O . SER A 1 149 ? -2.430 17.049 -3.867 1.00 70.12 149 SER A O 1
ATOM 1153 N N . PHE A 1 150 ? -3.538 15.107 -4.016 1.00 56.75 150 PHE A N 1
ATOM 1154 C CA . PHE A 1 150 ? -4.823 15.657 -3.560 1.00 56.75 150 PHE A CA 1
ATOM 1155 C C . PHE A 1 150 ? -4.937 15.764 -2.032 1.00 56.75 150 PHE A C 1
ATOM 1157 O O . PHE A 1 150 ? -5.823 16.463 -1.555 1.00 56.75 150 PHE A O 1
ATOM 1164 N N . GLY A 1 151 ? -4.074 15.085 -1.271 1.00 50.31 151 GLY A N 1
ATOM 1165 C CA . GLY A 1 151 ? -4.034 15.169 0.192 1.00 50.31 151 GLY A CA 1
ATOM 1166 C C . GLY A 1 151 ? -3.290 16.395 0.733 1.00 50.31 151 GLY A C 1
ATOM 1167 O O . GLY A 1 151 ? -3.406 16.677 1.920 1.00 50.31 151 GLY A O 1
ATOM 1168 N N . ASP A 1 152 ? -2.556 17.110 -0.125 1.00 41.72 152 ASP A N 1
ATOM 1169 C CA . ASP A 1 152 ? -1.828 18.347 0.201 1.00 41.72 152 ASP A CA 1
ATOM 1170 C C . ASP A 1 152 ? -2.644 19.633 -0.110 1.00 41.72 152 ASP A C 1
ATOM 1172 O O . ASP A 1 152 ? -2.108 20.740 0.001 1.00 41.72 152 ASP A O 1
ATOM 1176 N N . ALA A 1 153 ? -3.912 19.505 -0.532 1.00 36.00 153 ALA A N 1
ATOM 1177 C CA . 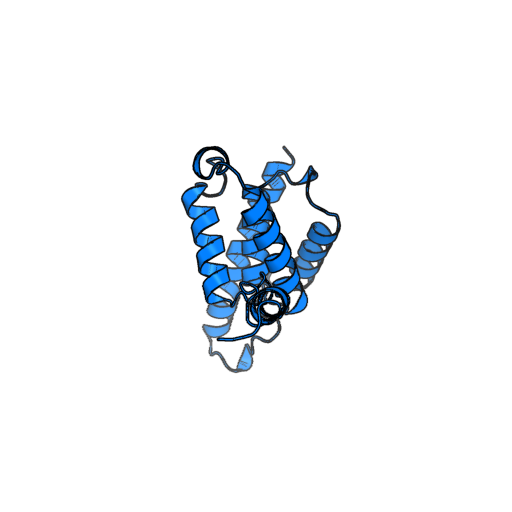ALA A 1 153 ? -4.818 20.602 -0.916 1.00 36.00 153 ALA A CA 1
ATOM 1178 C C . ALA A 1 153 ? -5.980 20.773 0.075 1.00 36.00 153 ALA A C 1
ATOM 1180 O O . ALA A 1 153 ? -6.358 21.943 0.325 1.00 36.00 153 ALA A O 1
#

Foldseek 3Di:
DPDPCPVVVCCVDPNNPPDALLPQDPVNLVVLLVVLCVVCVLLVRQCCVVPVACVVVLRSLVSQLVNCLVQQQLQSNLSSLSSNLSHDQPVPDDPVNVVSLVSSCVQADPVRWHFRGPPDDPVPQPPCSVCVRTVNSSVSNVSSVVSNVVSVD

Sequence (153 aa):
MPGPGLVERAHRTFAFRAPGPDYLDAAAAYSITHTILYLSDFGRRPLGPVLGSVNRLIDLVDASVVTFWRSGHWDLLAESLTCRSVLSSVEKWPPWIRRSIESLLTARRSDGSIAGHRDVDTDAAGQFGDFDSHYHTTLVVALLGAVVSFGDA

Radius of gyration: 18.25 Å; chains: 1; bounding box: 32×53×61 Å

pLDDT: mean 83.24, std 14.05, range [36.0, 97.25]

Secondary structure (DSSP, 8-state):
---HHHHHHHTTSGGGSPPPGGG--HHHHHHHHHHHHHHTTTTTS-SHHHHS--HHHHHHHHHHHHHHHHHT-HHHHHHHHHHHHHHS-GGGS-HHHHHHHHHHHHT--TTS---SSTT--SSSS-TTHHHHHHHHHHHHHHHHHHHHHHTT-